Protein AF-A0AAW0J2R1-F1 (afdb_monomer)

Mean predicted aligned error: 11.26 Å

Sequence (158 aa):
MSGRVLADKLPEVLDFSKDLASLEAASKIQMRILAEEMQAISKGLEKVVQELSTSEIDGPVSENFRKTSKDFLLSAEAEVRTLASLYSGVFSNLEVYLDVISTLRNFVRMFNQAHVENCRQLELETKKAAESEKLKMDASRKESKRHLQTPIHTGNVK

Nearest PDB structures (foldseek):
  6h7w-assembly1_M  TM=5.002E-01  e=4.975E+00  Thermochaetoides thermophila DSM 1495
  3zx6-assembly1_B  TM=4.225E-01  e=2.743E+00  Archaeoglobus fulgidus DSM 4304
  3ja6-assembly1_H  TM=4.037E-01  e=8.011E+00  Escherichia coli
  1qu7-assembly1_A  TM=3.679E-01  e=8.502E+00  Escherichia coli
  5xg2-assembly1_A  TM=1.935E-01  e=7.111E+00  Pyrococcus yayanosii CH1

Solvent-accessible surface area (backbone atoms only — not comparable to full-atom values): 9093 Å² total; per-residue (Å²): 135,58,65,66,57,37,59,77,74,43,55,83,63,74,59,54,65,67,81,46,72,58,44,69,64,60,54,67,66,49,69,67,60,53,51,53,51,55,49,50,53,53,52,52,52,51,50,52,54,52,50,49,62,55,41,63,79,62,49,78,84,35,47,66,55,47,52,52,52,51,59,48,46,66,54,50,54,54,52,52,51,52,51,50,51,56,47,56,72,43,58,84,51,38,70,62,49,50,52,51,37,46,51,50,48,52,49,50,54,52,49,53,53,50,44,55,50,50,52,55,51,50,55,53,51,53,50,52,50,53,53,53,51,51,53,50,52,53,50,52,56,55,49,56,57,55,71,74,62,69,78,83,80,80,79,81,90,128

Secondary structure (DSSP, 8-state):
--HHHHHHH-GGGTTGGGGGTTHHHHTT--HHHHHHHHHHHHHHHHHHHHHHHHTTTTGGGGHHHHHHHHHHHHHHHHHHHHHHHHHHHHHTTHHHHHHHHHHHHHHHHHHHHHHHHHHHHHHHHHHHHHHHHHHHHHHHHHHHHHHTT---------

Structure (mmCIF, N/CA/C/O backbone):
data_AF-A0AAW0J2R1-F1
#
_entry.id   AF-A0AAW0J2R1-F1
#
loop_
_atom_site.group_PDB
_atom_site.id
_atom_site.type_symbol
_atom_site.label_atom_id
_atom_site.label_alt_id
_atom_site.label_comp_id
_atom_site.label_asym_id
_atom_site.label_entity_id
_atom_site.label_seq_id
_atom_site.pdbx_PDB_ins_code
_atom_site.Cartn_x
_atom_site.Cartn_y
_atom_site.Cartn_z
_atom_site.occupancy
_atom_site.B_iso_or_equiv
_atom_site.auth_seq_id
_atom_site.auth_comp_id
_atom_site.auth_asym_id
_atom_site.auth_atom_id
_atom_site.pdbx_PDB_model_num
ATOM 1 N N . MET A 1 1 ? -22.657 10.403 22.968 1.00 50.22 1 MET A N 1
ATOM 2 C CA . MET A 1 1 ? -23.383 9.146 23.261 1.00 50.22 1 MET A CA 1
ATOM 3 C C . MET A 1 1 ? -22.392 8.149 23.848 1.00 50.22 1 MET A C 1
ATOM 5 O O . MET A 1 1 ? -21.305 8.029 23.306 1.00 50.22 1 MET A O 1
ATOM 9 N N . SER A 1 2 ? -22.698 7.515 24.985 1.00 59.56 2 SER A N 1
ATOM 10 C CA . SER A 1 2 ? -21.817 6.504 25.603 1.00 59.56 2 SER A CA 1
ATOM 11 C C . SER A 1 2 ? -21.903 5.190 24.816 1.00 59.56 2 SER A C 1
ATOM 13 O O . SER A 1 2 ? -22.992 4.845 24.366 1.00 59.56 2 SER A O 1
ATOM 15 N N . GLY A 1 3 ? -20.802 4.440 24.674 1.00 64.88 3 GLY A N 1
ATOM 16 C CA . GLY A 1 3 ? -20.790 3.142 23.976 1.00 64.88 3 GLY A CA 1
ATOM 17 C C . GLY A 1 3 ? -21.791 2.114 24.529 1.00 64.88 3 GLY A C 1
ATOM 18 O O . GLY A 1 3 ? -22.235 1.246 23.788 1.00 64.88 3 GLY A O 1
ATOM 19 N N . ARG A 1 4 ? -22.231 2.272 25.786 1.00 69.19 4 ARG A N 1
ATOM 20 C CA . ARG A 1 4 ? -23.344 1.504 26.375 1.00 69.19 4 ARG A CA 1
ATOM 21 C C . ARG A 1 4 ? -24.678 1.728 25.655 1.00 69.19 4 ARG A C 1
ATOM 23 O O . ARG A 1 4 ? -25.374 0.776 25.349 1.00 69.19 4 ARG A O 1
ATOM 30 N N . VAL A 1 5 ? -24.989 2.975 25.294 1.00 74.38 5 VAL A N 1
ATOM 31 C CA . VAL A 1 5 ? -26.221 3.308 24.554 1.00 74.38 5 VAL A CA 1
ATOM 32 C C . VAL A 1 5 ? -26.210 2.674 23.165 1.00 74.38 5 VAL A C 1
ATOM 34 O O . VAL A 1 5 ? -27.254 2.251 22.685 1.00 74.38 5 VAL A O 1
ATOM 37 N N . LEU A 1 6 ? -25.039 2.593 22.526 1.00 79.06 6 LEU A N 1
ATOM 38 C CA . LEU A 1 6 ? -24.905 1.948 21.220 1.00 79.06 6 LEU A CA 1
ATOM 39 C C . LEU A 1 6 ? -25.081 0.434 21.324 1.00 79.06 6 LEU A C 1
ATOM 41 O O . LEU A 1 6 ? -25.832 -0.118 20.538 1.00 79.06 6 LEU A O 1
ATOM 45 N N . ALA A 1 7 ? -24.495 -0.222 22.328 1.00 80.50 7 ALA A N 1
ATOM 46 C CA . ALA A 1 7 ? -24.716 -1.653 22.539 1.00 80.50 7 ALA A CA 1
ATOM 47 C C . ALA A 1 7 ? -26.198 -2.004 22.778 1.00 80.50 7 ALA A C 1
ATOM 49 O O . ALA A 1 7 ? -26.675 -3.014 22.268 1.00 80.50 7 ALA A O 1
ATOM 50 N N . ASP A 1 8 ? -26.934 -1.143 23.486 1.00 81.12 8 ASP A N 1
ATOM 51 C CA . ASP A 1 8 ? -28.348 -1.375 23.806 1.00 81.12 8 ASP A CA 1
ATOM 52 C C . ASP A 1 8 ? -29.312 -1.027 22.660 1.00 81.12 8 ASP A C 1
ATOM 54 O O . ASP A 1 8 ? -30.436 -1.533 22.619 1.00 81.12 8 ASP A O 1
ATOM 58 N N . LYS A 1 9 ? -28.934 -0.093 21.777 1.00 86.06 9 LYS A N 1
ATOM 59 C CA . LYS A 1 9 ? -29.836 0.470 20.754 1.00 86.06 9 LYS A CA 1
ATOM 60 C C . LYS A 1 9 ? -29.465 0.109 19.322 1.00 86.06 9 LYS A C 1
ATOM 62 O O . LYS A 1 9 ? -30.369 0.067 18.497 1.00 86.06 9 LYS A O 1
ATOM 67 N N . LEU A 1 10 ? -28.180 -0.089 19.040 1.00 87.00 10 LEU A N 1
ATOM 68 C CA . LEU A 1 10 ? -27.608 -0.317 17.709 1.00 87.00 10 LEU A CA 1
ATOM 69 C C . LEU A 1 10 ? -26.378 -1.250 17.815 1.00 87.00 10 LEU A C 1
ATOM 71 O O . LEU A 1 10 ? -25.245 -0.821 17.576 1.00 87.00 10 LEU A O 1
ATOM 75 N N . PRO A 1 11 ? -26.538 -2.513 18.245 1.00 86.00 11 PRO A N 1
ATOM 76 C CA . PRO A 1 11 ? -25.414 -3.439 18.397 1.00 86.00 11 PRO A CA 1
ATOM 77 C C . PRO A 1 11 ? -24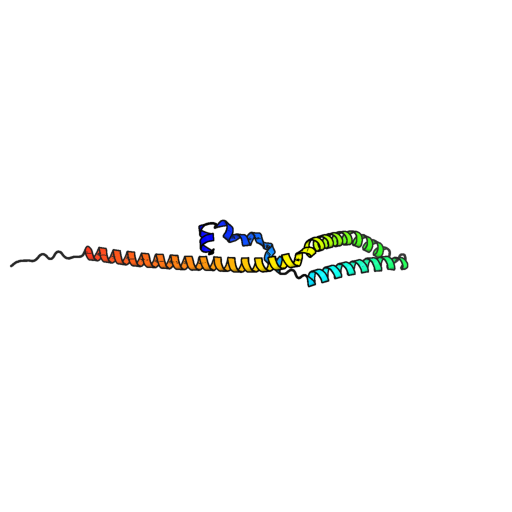.672 -3.719 17.078 1.00 86.00 11 PRO A C 1
ATOM 79 O O . PRO A 1 11 ? -23.478 -4.010 17.099 1.00 86.00 11 PRO A O 1
ATOM 82 N N . GLU A 1 12 ? -25.345 -3.588 15.935 1.00 86.19 12 GLU A N 1
ATOM 83 C CA . GLU A 1 12 ? -24.791 -3.792 14.595 1.00 86.19 12 GLU A CA 1
ATOM 84 C C . GLU A 1 12 ? -23.724 -2.767 14.197 1.00 86.19 12 GLU A C 1
ATOM 86 O O . GLU A 1 12 ? -22.947 -3.029 13.289 1.00 86.19 12 GLU A O 1
ATOM 91 N N . VAL A 1 13 ? -23.648 -1.610 14.869 1.00 88.56 13 VAL A N 1
ATOM 92 C CA . VAL A 1 13 ? -22.603 -0.614 14.577 1.00 88.56 13 VAL A CA 1
ATOM 93 C C . VAL A 1 13 ? -21.353 -0.802 15.427 1.00 88.56 13 VAL A C 1
ATOM 95 O O . VAL A 1 13 ? -20.404 -0.042 15.279 1.00 88.56 13 VAL A O 1
ATOM 98 N N . LEU A 1 14 ? -21.325 -1.772 16.345 1.00 89.00 14 LEU A N 1
ATOM 99 C CA . LEU A 1 14 ? -20.185 -1.965 17.246 1.00 89.00 14 LEU A CA 1
ATOM 100 C C . LEU A 1 14 ? -18.943 -2.500 16.530 1.00 89.00 14 LEU A C 1
ATOM 102 O O . LEU A 1 14 ? -17.826 -2.251 16.985 1.00 89.00 14 LEU A O 1
ATOM 106 N N . ASP A 1 15 ? -19.118 -3.208 15.417 1.00 89.06 15 ASP A N 1
ATOM 107 C CA . ASP A 1 15 ? -18.028 -3.811 14.661 1.00 89.06 15 ASP A CA 1
ATOM 108 C C . ASP A 1 15 ? -17.753 -3.146 13.307 1.00 89.06 15 ASP A C 1
ATOM 110 O O . ASP A 1 15 ? -16.954 -3.676 12.537 1.00 89.06 15 ASP A O 1
ATOM 114 N N . PHE A 1 16 ? -18.276 -1.933 13.081 1.00 92.44 16 PHE A N 1
ATOM 115 C CA . PHE A 1 16 ? -18.024 -1.106 11.885 1.00 92.44 16 PHE A CA 1
ATOM 116 C C . PHE A 1 16 ? -16.531 -0.958 11.541 1.00 92.44 16 PHE A C 1
ATOM 118 O O . PHE A 1 16 ? -16.147 -0.736 10.396 1.00 92.44 16 PHE A O 1
ATOM 125 N N . SER A 1 17 ? -15.656 -1.069 12.546 1.00 92.00 17 SER A N 1
ATOM 126 C CA . SER A 1 17 ? -14.209 -1.014 12.349 1.00 92.00 17 SER A CA 1
ATOM 127 C C . SER A 1 17 ? -13.676 -2.141 11.452 1.00 92.00 17 SER A C 1
ATOM 129 O O . SER A 1 17 ? -12.617 -1.972 10.849 1.00 92.00 17 SER A O 1
ATOM 131 N N . LYS A 1 18 ? -14.410 -3.252 11.303 1.00 90.81 18 LYS A N 1
ATOM 132 C CA . LYS A 1 18 ? -14.091 -4.347 10.373 1.00 90.81 18 LYS A CA 1
ATOM 133 C C . LYS A 1 18 ? -14.239 -3.933 8.908 1.00 90.81 18 LYS A C 1
ATOM 135 O O . LYS A 1 18 ? -13.457 -4.393 8.079 1.00 90.81 18 LYS A O 1
ATOM 140 N N . ASP A 1 19 ? -15.164 -3.024 8.607 1.00 94.69 19 ASP A N 1
ATOM 141 C CA . ASP A 1 19 ? -15.366 -2.494 7.251 1.00 94.69 19 ASP A CA 1
ATOM 142 C C . ASP A 1 19 ? -14.248 -1.520 6.841 1.00 94.69 19 ASP A C 1
ATOM 144 O O . ASP A 1 19 ? -14.074 -1.196 5.668 1.00 94.69 19 ASP A O 1
ATOM 148 N N . LEU A 1 20 ? -13.435 -1.081 7.808 1.00 94.19 20 LEU A N 1
ATOM 149 C CA . LEU A 1 20 ? -12.324 -0.148 7.635 1.00 94.19 20 LEU A CA 1
ATOM 150 C C . LEU A 1 20 ? -10.960 -0.862 7.627 1.00 94.19 20 LEU A C 1
ATOM 152 O O . LEU A 1 20 ? -9.963 -0.318 8.101 1.00 94.19 20 LEU A O 1
ATOM 156 N N . ALA A 1 21 ? -10.887 -2.076 7.071 1.00 92.00 21 ALA A N 1
ATOM 157 C CA . ALA A 1 21 ? -9.683 -2.917 7.092 1.00 92.00 21 ALA A CA 1
ATOM 158 C C . ALA A 1 21 ? -8.426 -2.248 6.491 1.00 92.00 21 ALA A C 1
ATOM 160 O O . ALA A 1 21 ? -7.305 -2.518 6.926 1.00 92.00 21 ALA A O 1
ATOM 161 N N . SER A 1 22 ? -8.591 -1.350 5.515 1.00 93.31 22 SER A N 1
ATOM 162 C CA . SER A 1 22 ? -7.489 -0.618 4.877 1.00 93.31 22 SER A CA 1
ATOM 163 C C . SER A 1 22 ? -7.049 0.637 5.636 1.00 93.31 22 SER A C 1
ATOM 165 O O . SER A 1 22 ? -6.006 1.200 5.305 1.00 93.31 22 SER A O 1
ATOM 167 N N . LEU A 1 23 ? -7.790 1.076 6.660 1.00 94.50 23 LEU A N 1
ATOM 168 C CA . LEU A 1 23 ? -7.577 2.356 7.345 1.00 94.50 23 LEU A CA 1
ATOM 169 C C . LEU A 1 23 ? -6.177 2.479 7.956 1.00 94.50 23 LEU A C 1
ATOM 171 O O . LEU A 1 23 ? -5.536 3.524 7.852 1.00 94.50 23 LEU A O 1
ATOM 175 N N . GLU A 1 24 ? -5.673 1.401 8.557 1.00 91.81 24 GLU A N 1
ATOM 176 C CA . GLU A 1 24 ? -4.331 1.379 9.145 1.00 91.81 24 GLU A CA 1
ATOM 177 C C . GLU A 1 24 ? -3.243 1.513 8.070 1.00 91.81 24 GLU A C 1
ATOM 179 O O . GLU A 1 24 ? -2.295 2.275 8.253 1.00 91.81 24 GLU A O 1
ATOM 184 N N . ALA A 1 25 ? -3.384 0.819 6.936 1.00 92.25 25 ALA A N 1
ATOM 185 C CA . ALA A 1 25 ? -2.443 0.924 5.821 1.00 92.25 25 ALA A CA 1
ATOM 186 C C . ALA A 1 25 ? -2.504 2.315 5.172 1.00 92.25 25 ALA A C 1
ATOM 188 O O . ALA A 1 25 ? -1.469 2.944 4.962 1.00 92.25 25 ALA A O 1
ATOM 189 N N . ALA A 1 26 ? -3.715 2.831 4.943 1.00 90.38 26 ALA A N 1
ATOM 190 C CA . ALA A 1 26 ? -3.952 4.158 4.389 1.00 90.38 26 ALA A CA 1
ATOM 191 C C . ALA A 1 26 ? -3.340 5.269 5.261 1.00 90.38 26 ALA A C 1
ATOM 193 O O . ALA A 1 26 ? -2.737 6.201 4.738 1.00 90.38 26 ALA A O 1
ATOM 194 N N . SER A 1 27 ? -3.403 5.137 6.592 1.00 90.75 27 SER A N 1
ATOM 195 C CA . SER A 1 27 ? -2.823 6.114 7.529 1.00 90.75 27 SER A CA 1
ATOM 196 C C . SER A 1 27 ? -1.295 6.206 7.499 1.00 90.75 27 SER A C 1
ATOM 198 O O . SER A 1 27 ? -0.724 7.157 8.028 1.00 90.75 27 SER A O 1
ATOM 200 N N . LYS A 1 28 ? -0.624 5.214 6.904 1.00 90.38 28 LYS A N 1
ATOM 201 C CA . LYS A 1 28 ? 0.841 5.146 6.807 1.00 90.38 28 LYS A CA 1
ATOM 202 C C . LYS A 1 28 ? 1.368 5.708 5.492 1.00 90.38 28 LYS A C 1
ATOM 204 O O . LYS A 1 28 ? 2.584 5.782 5.321 1.00 90.38 28 LYS A O 1
ATOM 209 N N . ILE A 1 29 ? 0.482 6.082 4.568 1.00 87.75 29 ILE A N 1
ATOM 210 C CA . ILE A 1 29 ? 0.868 6.693 3.299 1.00 87.75 29 ILE A CA 1
ATOM 211 C C . ILE A 1 29 ? 1.547 8.031 3.591 1.00 87.75 29 ILE A C 1
ATOM 213 O O . ILE A 1 29 ? 1.012 8.881 4.299 1.00 87.75 29 ILE A O 1
ATOM 217 N N . GLN A 1 30 ? 2.738 8.215 3.025 1.00 86.00 30 GLN A N 1
ATOM 218 C CA . GLN A 1 30 ? 3.514 9.441 3.163 1.00 86.00 30 GLN A CA 1
ATOM 219 C C . GLN A 1 30 ? 3.644 10.124 1.808 1.00 86.00 30 GLN A C 1
ATOM 221 O O . GLN A 1 30 ? 4.266 9.589 0.891 1.00 86.00 30 GLN A O 1
ATOM 226 N N . MET A 1 31 ? 3.102 11.338 1.710 1.00 82.31 31 MET A N 1
ATOM 227 C CA . MET A 1 31 ? 3.092 12.135 0.479 1.00 82.31 31 MET A CA 1
ATOM 228 C C . MET A 1 31 ? 4.465 12.359 -0.117 1.00 82.31 31 MET A C 1
ATOM 230 O O . MET A 1 31 ? 4.650 12.255 -1.326 1.00 82.31 31 MET A O 1
ATOM 234 N N . ARG A 1 32 ? 5.426 12.648 0.756 1.00 86.50 32 ARG A N 1
ATOM 235 C CA . ARG A 1 32 ? 6.805 12.879 0.364 1.00 86.50 32 ARG A CA 1
ATOM 236 C C . ARG A 1 32 ? 7.400 11.649 -0.317 1.00 86.50 32 ARG A C 1
ATOM 238 O O . ARG A 1 32 ? 7.906 11.772 -1.422 1.00 86.50 32 ARG A O 1
ATOM 245 N N . ILE A 1 33 ? 7.270 10.482 0.312 1.00 89.88 33 ILE A N 1
ATOM 246 C CA . ILE A 1 33 ? 7.773 9.220 -0.242 1.00 89.88 33 ILE A CA 1
ATOM 247 C C . ILE A 1 33 ? 7.069 8.911 -1.563 1.00 89.88 33 ILE A C 1
ATOM 249 O O . ILE A 1 33 ? 7.718 8.584 -2.545 1.00 89.88 33 ILE A O 1
ATOM 253 N N . LEU A 1 34 ? 5.747 9.089 -1.624 1.00 88.19 34 LEU A N 1
ATOM 254 C CA . LEU A 1 34 ? 4.992 8.849 -2.851 1.00 88.19 34 LEU A CA 1
ATOM 255 C C . LEU A 1 34 ? 5.449 9.762 -4.003 1.00 88.19 34 LEU A C 1
ATOM 257 O O . LEU A 1 34 ? 5.583 9.297 -5.130 1.00 88.19 34 LEU A O 1
ATOM 261 N N . ALA A 1 35 ? 5.715 11.042 -3.733 1.00 87.56 35 ALA A N 1
ATOM 262 C CA . ALA A 1 35 ? 6.254 11.969 -4.727 1.00 87.56 35 ALA A CA 1
ATOM 263 C C . ALA A 1 35 ? 7.682 11.589 -5.165 1.00 87.56 35 ALA A C 1
ATOM 265 O O . ALA A 1 35 ? 7.983 11.622 -6.358 1.00 87.56 35 ALA A O 1
ATOM 266 N N . GLU A 1 36 ? 8.539 11.196 -4.218 1.00 93.25 36 GLU A N 1
ATOM 267 C CA . GLU A 1 36 ? 9.909 10.738 -4.481 1.00 93.25 36 GLU A CA 1
ATOM 268 C C . GLU A 1 36 ? 9.917 9.487 -5.383 1.00 93.25 36 GLU A C 1
ATOM 270 O O . GLU A 1 36 ? 10.639 9.455 -6.381 1.00 93.25 36 GLU A O 1
ATOM 275 N N . GLU A 1 37 ? 9.056 8.502 -5.110 1.00 93.31 37 GLU A N 1
ATOM 276 C CA . GLU A 1 37 ? 8.910 7.283 -5.921 1.00 93.31 37 GLU A CA 1
ATOM 277 C C . GLU A 1 37 ? 8.367 7.582 -7.330 1.00 93.31 37 GLU A C 1
ATOM 279 O O . GLU A 1 37 ? 8.914 7.105 -8.326 1.00 93.31 37 GLU A O 1
ATOM 284 N N . MET A 1 38 ? 7.343 8.437 -7.452 1.00 91.56 38 MET A N 1
ATOM 285 C CA . MET A 1 38 ? 6.808 8.865 -8.758 1.00 91.56 38 MET A CA 1
ATOM 286 C C . MET A 1 38 ? 7.879 9.536 -9.625 1.00 91.56 38 MET A C 1
ATOM 288 O O . MET A 1 38 ? 7.980 9.286 -10.833 1.00 91.56 38 MET A O 1
ATOM 292 N N . GLN A 1 39 ? 8.707 10.380 -9.005 1.00 92.00 39 GLN A N 1
ATOM 293 C CA . GLN A 1 39 ? 9.820 11.034 -9.677 1.00 92.00 39 GLN A CA 1
ATOM 294 C C . GLN A 1 39 ? 10.902 10.026 -10.083 1.00 92.00 39 GLN A C 1
ATOM 296 O O . GLN A 1 39 ? 11.422 10.106 -11.199 1.00 92.00 39 GLN A O 1
ATOM 301 N N . ALA A 1 40 ? 11.240 9.075 -9.207 1.00 96.56 40 ALA A N 1
ATOM 302 C CA . ALA A 1 40 ? 12.233 8.043 -9.484 1.00 96.56 40 ALA A CA 1
ATOM 303 C C . ALA A 1 40 ? 11.828 7.171 -10.682 1.00 96.56 40 ALA A C 1
ATOM 305 O O . ALA A 1 40 ? 12.647 6.955 -11.578 1.00 96.56 40 ALA A O 1
ATOM 306 N N . ILE A 1 41 ? 10.561 6.754 -10.743 1.00 95.50 41 ILE A N 1
ATOM 307 C CA . ILE A 1 41 ? 9.998 5.991 -11.865 1.00 95.50 41 ILE A CA 1
ATOM 308 C C . ILE A 1 41 ? 10.091 6.795 -13.166 1.00 95.50 41 ILE A C 1
ATOM 310 O O . ILE A 1 41 ? 10.632 6.305 -14.159 1.00 95.50 41 ILE A 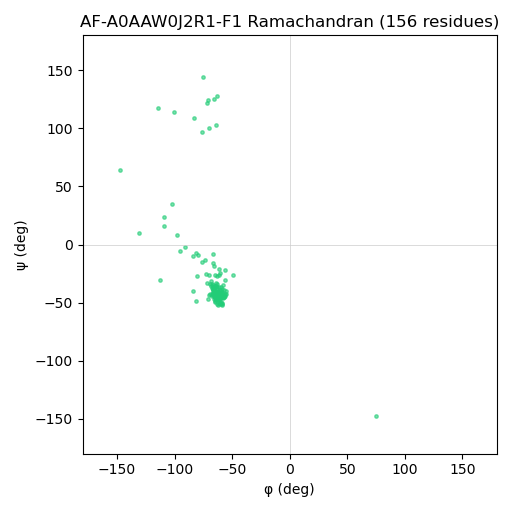O 1
ATOM 314 N N . SER A 1 42 ? 9.631 8.051 -13.149 1.00 91.69 42 SER A N 1
ATOM 315 C CA . SER A 1 42 ? 9.651 8.929 -14.329 1.00 91.69 42 SER A CA 1
ATOM 316 C C . SER A 1 42 ? 11.073 9.125 -14.866 1.00 91.69 42 SER A C 1
ATOM 318 O O . SER A 1 42 ? 11.320 8.987 -16.062 1.00 91.69 42 SER A O 1
ATOM 320 N N . LYS A 1 43 ? 12.035 9.365 -13.967 1.00 95.12 43 LYS A N 1
ATOM 321 C CA . LYS A 1 43 ? 13.453 9.523 -14.314 1.00 95.12 43 LYS A CA 1
ATOM 322 C C . LYS A 1 43 ? 14.078 8.226 -14.830 1.00 95.12 43 LYS A C 1
ATOM 324 O O . LYS A 1 43 ? 14.934 8.266 -15.710 1.00 95.12 43 LYS A O 1
ATOM 329 N N . GLY A 1 44 ? 13.698 7.080 -14.268 1.00 96.12 44 GLY A N 1
ATOM 330 C CA . GLY A 1 44 ? 14.135 5.772 -14.751 1.00 96.12 44 GLY A CA 1
ATOM 331 C C . GLY A 1 44 ? 13.703 5.542 -16.197 1.00 96.12 44 GLY A C 1
ATOM 332 O O . GLY A 1 44 ? 14.527 5.171 -17.028 1.00 96.12 44 GLY A O 1
ATOM 333 N N . LEU A 1 45 ? 12.444 5.850 -16.509 1.00 95.56 45 LEU A N 1
ATOM 334 C CA . LEU A 1 45 ? 11.898 5.708 -17.856 1.00 95.56 45 LEU A CA 1
ATOM 335 C C . LEU A 1 45 ? 12.567 6.661 -18.857 1.00 95.56 45 LEU A C 1
ATOM 337 O O . LEU A 1 45 ? 12.970 6.229 -19.934 1.00 95.56 45 LEU A O 1
ATOM 341 N N . GLU A 1 46 ? 12.766 7.926 -18.476 1.00 95.38 46 GLU A N 1
ATOM 342 C CA . GLU A 1 46 ? 13.478 8.913 -19.298 1.00 95.38 46 GLU A CA 1
ATOM 343 C C . GLU A 1 46 ? 14.887 8.429 -19.669 1.00 95.38 46 GLU A C 1
ATOM 345 O O . GLU A 1 46 ? 15.294 8.520 -20.827 1.00 95.38 46 GLU A O 1
ATOM 350 N N . LYS A 1 47 ? 15.613 7.837 -18.713 1.00 97.19 47 LYS A N 1
ATOM 351 C CA . LYS A 1 47 ? 16.935 7.254 -18.975 1.00 97.19 47 LYS A CA 1
ATOM 352 C C . LYS A 1 47 ? 16.881 6.102 -19.971 1.00 97.19 47 LYS A C 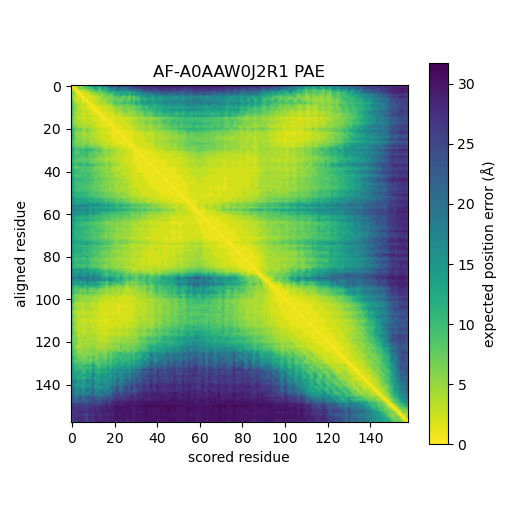1
ATOM 354 O O . LYS A 1 47 ? 17.754 6.018 -20.825 1.00 97.19 47 LYS A O 1
ATOM 359 N N . VAL A 1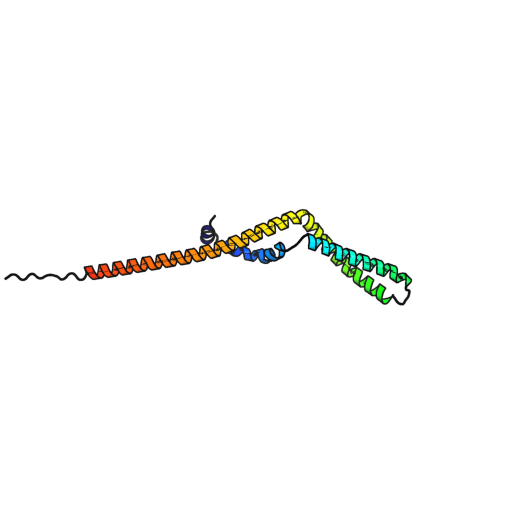 48 ? 15.876 5.227 -19.887 1.00 96.75 48 VAL A N 1
ATOM 360 C CA . VAL A 1 48 ? 15.720 4.126 -20.854 1.00 96.75 48 VAL A CA 1
ATOM 361 C C . VAL A 1 48 ? 15.470 4.674 -22.260 1.00 96.75 48 VAL A C 1
ATOM 363 O O . VAL A 1 48 ? 16.062 4.180 -23.215 1.00 96.75 48 VAL A O 1
ATOM 366 N N . VAL A 1 49 ? 14.657 5.726 -22.396 1.00 96.12 49 VAL A N 1
ATOM 367 C CA . VAL A 1 49 ? 14.416 6.401 -23.684 1.00 96.12 49 VAL A CA 1
ATOM 368 C C . VAL A 1 49 ? 15.694 7.052 -24.230 1.00 96.12 49 VAL A C 1
ATOM 370 O O . VAL A 1 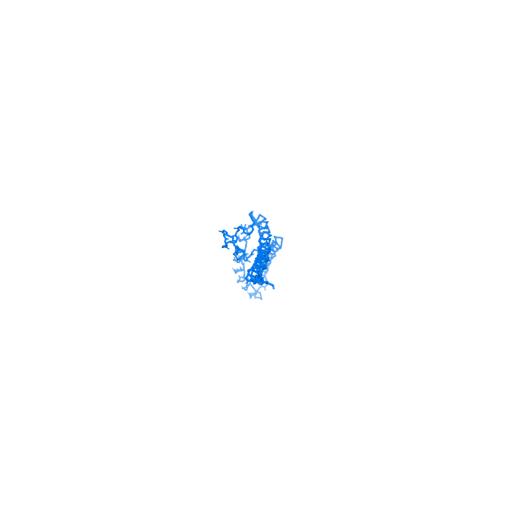49 ? 15.997 6.919 -25.420 1.00 96.12 49 VAL A O 1
ATOM 373 N N . GLN A 1 50 ? 16.468 7.728 -23.377 1.00 96.94 50 GLN A N 1
ATOM 374 C CA . GLN A 1 50 ? 17.747 8.342 -23.755 1.00 96.94 50 GLN A CA 1
ATOM 375 C C . GLN A 1 50 ? 18.775 7.294 -24.201 1.00 96.94 50 GLN A C 1
ATOM 377 O O . GLN A 1 50 ? 19.408 7.459 -25.246 1.00 96.94 50 GLN A O 1
ATOM 382 N N . GLU A 1 51 ? 18.910 6.198 -23.453 1.00 96.81 51 GLU A N 1
ATOM 383 C CA . GLU A 1 51 ? 19.830 5.106 -23.780 1.00 96.81 51 GLU A CA 1
ATOM 384 C C . GLU A 1 51 ? 19.408 4.399 -25.072 1.00 96.81 51 GLU A C 1
ATOM 386 O O . GLU A 1 51 ? 20.235 4.132 -25.939 1.00 96.81 51 GLU A O 1
ATOM 391 N N . LEU A 1 52 ? 18.104 4.163 -25.260 1.00 96.25 52 LEU A N 1
ATOM 392 C CA . LEU A 1 52 ? 17.567 3.608 -26.502 1.00 96.25 52 LEU A CA 1
ATOM 393 C C . LEU A 1 52 ? 17.923 4.488 -27.706 1.00 96.25 52 LEU A C 1
ATOM 395 O O . LEU A 1 52 ? 18.397 3.964 -28.713 1.00 96.25 52 LEU A O 1
ATOM 399 N N . SER A 1 53 ? 17.743 5.804 -27.583 1.00 95.12 53 SER A N 1
ATOM 400 C CA . SER A 1 53 ? 18.076 6.770 -28.639 1.00 95.12 53 SER A CA 1
ATOM 401 C C . SER A 1 53 ? 19.579 6.792 -28.931 1.00 95.12 53 SER A C 1
ATOM 403 O O . SER A 1 53 ? 19.996 6.811 -30.084 1.00 95.12 53 SER A O 1
ATOM 405 N N . THR A 1 54 ? 20.407 6.732 -27.886 1.00 95.88 54 THR A N 1
ATOM 406 C CA . THR A 1 54 ? 21.870 6.711 -28.024 1.00 95.88 54 THR A CA 1
ATOM 407 C C . THR A 1 54 ? 22.348 5.402 -28.650 1.00 95.88 54 THR A C 1
ATOM 409 O O . THR A 1 54 ? 23.236 5.410 -29.489 1.00 95.88 54 THR A O 1
ATOM 412 N N . SER A 1 55 ? 21.708 4.272 -28.355 1.00 95.81 55 SER A N 1
ATOM 413 C CA . SER A 1 55 ? 22.133 2.966 -28.874 1.00 95.81 55 SER A CA 1
ATOM 414 C C . SER A 1 55 ? 21.988 2.792 -30.395 1.00 95.81 55 SER A C 1
ATOM 416 O O . SER A 1 55 ? 22.436 1.786 -30.953 1.00 95.81 55 SER A O 1
ATOM 418 N N . GLU A 1 56 ? 21.355 3.735 -31.102 1.00 91.12 56 GLU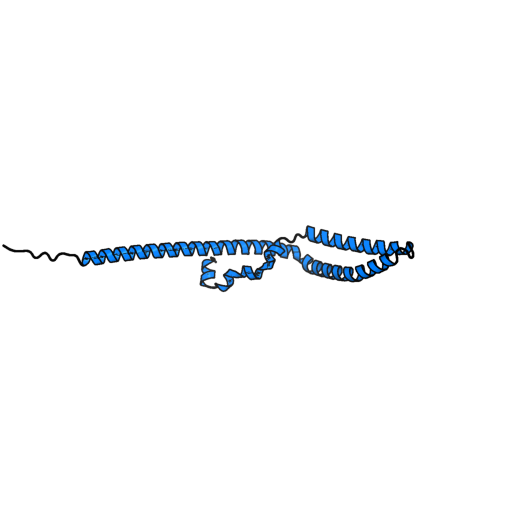 A N 1
ATOM 419 C CA . GLU A 1 56 ? 21.281 3.740 -32.568 1.00 91.12 56 GLU A CA 1
ATOM 420 C C . GLU A 1 56 ? 22.663 3.901 -33.218 1.00 91.12 56 GLU A C 1
ATOM 422 O O . GLU A 1 56 ? 22.915 3.294 -34.262 1.00 91.12 56 GLU A O 1
ATOM 427 N N . ILE A 1 57 ? 23.581 4.640 -32.581 1.00 94.38 57 ILE A N 1
ATOM 428 C CA . ILE A 1 57 ? 24.933 4.870 -33.115 1.00 94.38 57 ILE A CA 1
ATOM 429 C C . ILE A 1 57 ? 25.872 3.667 -32.947 1.00 94.38 57 ILE A C 1
ATOM 431 O O . ILE A 1 57 ? 26.891 3.592 -33.632 1.00 94.38 57 ILE A O 1
ATOM 435 N N . ASP A 1 58 ? 25.513 2.692 -32.110 1.00 93.06 58 ASP A N 1
ATOM 436 C CA . ASP A 1 58 ? 26.348 1.514 -31.833 1.00 93.06 58 ASP A CA 1
ATOM 437 C C . ASP A 1 58 ? 26.256 0.432 -32.929 1.00 93.06 58 ASP A C 1
ATOM 439 O O . ASP A 1 58 ? 27.018 -0.536 -32.939 1.00 93.06 58 ASP A O 1
ATOM 443 N N . GLY A 1 59 ? 25.326 0.564 -33.880 1.00 91.56 59 GLY A N 1
ATOM 444 C CA . GLY A 1 59 ? 25.189 -0.370 -34.999 1.00 91.56 59 GLY A CA 1
ATOM 445 C C . GLY A 1 59 ? 24.555 -1.723 -34.614 1.00 91.56 59 GLY A C 1
ATOM 446 O O . GLY A 1 59 ? 23.652 -1.768 -33.769 1.00 91.56 59 GLY A O 1
ATOM 447 N N . PRO A 1 60 ? 24.938 -2.842 -35.265 1.00 95.00 60 PRO A N 1
ATOM 448 C CA . PRO A 1 60 ? 24.295 -4.147 -35.055 1.00 95.00 60 PRO A CA 1
ATOM 449 C C . PRO A 1 60 ? 24.476 -4.733 -33.648 1.00 95.00 60 PRO A C 1
ATOM 451 O O . PRO A 1 60 ? 23.626 -5.489 -33.188 1.00 95.00 60 PRO A O 1
ATOM 454 N N . VAL A 1 61 ? 25.552 -4.373 -32.939 1.00 96.06 61 VAL 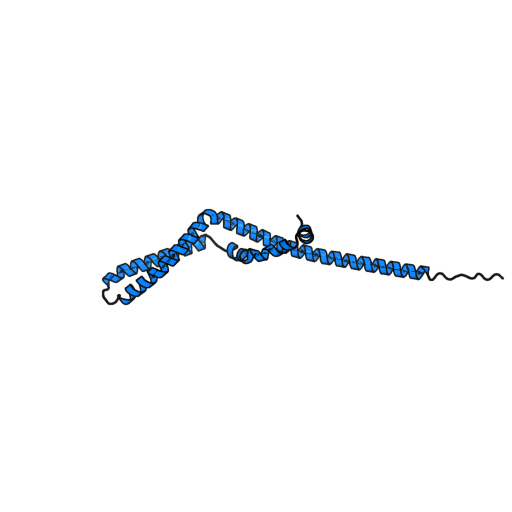A N 1
ATOM 455 C CA . VAL A 1 61 ? 25.868 -4.953 -31.619 1.00 96.06 61 VAL A CA 1
ATOM 456 C C . VAL A 1 61 ? 24.803 -4.636 -30.559 1.00 96.06 61 VAL A C 1
ATOM 458 O O . VAL A 1 61 ? 24.589 -5.431 -29.647 1.00 96.06 61 VAL A O 1
ATOM 461 N N . SER A 1 62 ? 24.081 -3.520 -30.703 1.00 96.50 62 SER A N 1
ATOM 462 C CA . SER A 1 62 ? 23.017 -3.088 -29.789 1.00 96.50 62 SER A CA 1
ATOM 463 C C . SER A 1 62 ? 21.604 -3.453 -30.265 1.00 96.50 62 SER A C 1
ATOM 465 O O . SER A 1 62 ? 20.621 -3.058 -29.638 1.00 96.50 62 SER A O 1
ATOM 467 N N . GLU A 1 63 ? 21.448 -4.240 -31.337 1.00 95.81 63 GLU A N 1
ATOM 468 C CA . GLU A 1 63 ? 20.131 -4.598 -31.885 1.00 95.81 63 GLU A CA 1
ATOM 469 C C . GLU A 1 63 ? 19.228 -5.293 -30.855 1.00 95.81 63 GLU A C 1
ATOM 471 O O . GLU A 1 63 ? 18.064 -4.918 -30.688 1.00 95.81 63 GLU A O 1
ATOM 476 N N . ASN A 1 64 ? 19.779 -6.253 -30.107 1.00 96.56 64 ASN A N 1
ATOM 477 C CA . ASN A 1 64 ? 19.024 -6.963 -29.078 1.00 96.56 64 ASN A CA 1
ATOM 478 C C . ASN A 1 64 ? 18.622 -6.043 -27.913 1.00 96.56 64 ASN A C 1
ATOM 480 O O . ASN A 1 64 ? 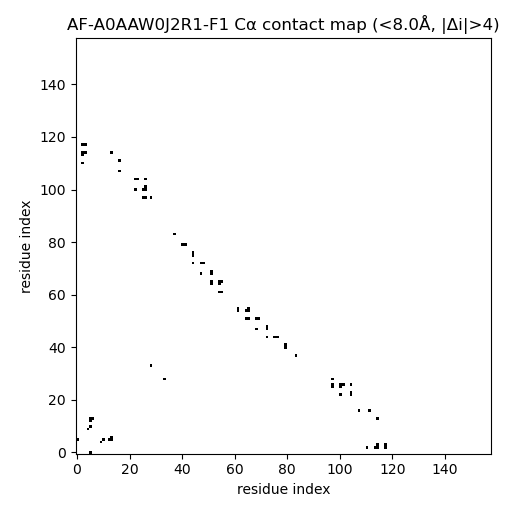17.515 -6.165 -27.384 1.00 96.56 64 ASN A O 1
ATOM 484 N N . PHE A 1 65 ? 19.490 -5.094 -27.546 1.00 96.56 65 PHE A N 1
ATOM 485 C CA . PHE A 1 65 ? 19.173 -4.068 -26.554 1.00 96.56 65 PHE A CA 1
ATOM 486 C C . PHE A 1 65 ? 18.024 -3.183 -27.043 1.00 96.56 65 PHE A C 1
ATOM 488 O O . PHE A 1 65 ? 17.015 -3.071 -26.353 1.00 96.56 65 PHE A O 1
ATOM 495 N N . ARG A 1 66 ? 18.111 -2.637 -28.265 1.00 96.94 66 ARG A N 1
ATOM 496 C CA . ARG A 1 66 ? 17.054 -1.793 -28.846 1.00 96.94 66 ARG A CA 1
ATOM 497 C C . ARG A 1 66 ? 15.704 -2.496 -28.884 1.00 96.94 66 ARG A C 1
ATOM 499 O O . ARG A 1 66 ? 14.693 -1.885 -28.548 1.00 96.94 66 ARG A O 1
ATOM 506 N N . LYS A 1 67 ? 15.680 -3.768 -29.292 1.00 96.62 67 LYS A N 1
ATOM 507 C CA . LYS A 1 67 ? 14.452 -4.570 -29.321 1.00 96.62 67 LYS A CA 1
ATOM 508 C C . LYS A 1 67 ? 13.865 -4.733 -27.917 1.00 96.62 67 LYS A C 1
ATOM 510 O O . LYS A 1 67 ? 12.713 -4.377 -27.696 1.00 96.62 67 LYS A O 1
ATOM 515 N N . THR A 1 68 ? 14.683 -5.182 -26.967 1.00 97.25 68 THR A N 1
ATOM 516 C CA . THR A 1 68 ? 14.261 -5.410 -25.576 1.00 97.25 68 THR A CA 1
ATOM 517 C C . THR A 1 68 ? 13.762 -4.122 -24.915 1.00 97.25 68 THR A C 1
ATOM 519 O O . THR A 1 68 ? 12.717 -4.122 -24.271 1.00 97.25 68 THR A O 1
ATOM 522 N N . SER A 1 69 ? 14.467 -3.007 -25.111 1.00 96.50 69 SER A N 1
ATOM 523 C CA . SER A 1 69 ? 14.101 -1.704 -24.550 1.00 96.50 69 SER A CA 1
ATOM 524 C C . SER A 1 69 ? 12.796 -1.161 -25.136 1.00 96.50 69 SER A C 1
ATOM 526 O O . SER A 1 69 ? 11.999 -0.594 -24.395 1.00 96.50 69 SER A O 1
ATOM 528 N N . LYS A 1 70 ? 12.524 -1.372 -26.433 1.00 96.31 70 LYS A N 1
ATOM 529 C CA . LYS A 1 70 ? 11.232 -1.010 -27.047 1.00 96.31 70 LYS A CA 1
ATOM 530 C C . LYS A 1 70 ? 10.077 -1.820 -26.456 1.00 96.31 70 LYS A C 1
ATOM 532 O O . LYS A 1 70 ? 9.066 -1.232 -26.080 1.00 96.31 70 LYS A O 1
ATOM 537 N N . ASP A 1 71 ? 10.244 -3.135 -26.325 1.00 96.44 71 ASP A N 1
ATOM 538 C CA . ASP A 1 71 ? 9.221 -4.016 -25.743 1.00 96.44 71 ASP A CA 1
ATOM 539 C C . ASP A 1 71 ? 8.943 -3.661 -24.270 1.00 96.44 71 ASP A C 1
ATOM 541 O O . ASP A 1 71 ? 7.789 -3.603 -23.836 1.00 96.44 71 ASP A O 1
ATOM 545 N N . PHE A 1 72 ? 9.999 -3.350 -23.512 1.00 96.81 72 PHE A N 1
ATOM 546 C CA . PHE A 1 72 ? 9.888 -2.851 -22.143 1.00 96.81 72 PHE A CA 1
ATOM 547 C C . PHE A 1 72 ? 9.114 -1.527 -22.074 1.00 96.81 72 PHE A C 1
ATOM 549 O O . PHE A 1 72 ? 8.159 -1.427 -21.303 1.00 96.81 72 PHE A O 1
ATOM 556 N N . LEU A 1 73 ? 9.488 -0.528 -22.885 1.00 96.00 73 LEU A N 1
ATOM 557 C CA . LEU A 1 73 ? 8.850 0.795 -22.882 1.00 96.00 73 LEU A CA 1
ATOM 558 C C . LEU A 1 73 ? 7.356 0.717 -23.210 1.00 96.00 73 LEU A C 1
ATOM 560 O O . LEU A 1 73 ? 6.564 1.368 -22.535 1.00 96.00 73 LEU A O 1
ATOM 564 N N . LEU A 1 74 ? 6.957 -0.130 -24.167 1.00 94.00 74 LEU A N 1
ATOM 565 C CA . LEU A 1 74 ? 5.544 -0.331 -24.513 1.00 94.00 74 LEU A CA 1
ATOM 566 C C . LEU A 1 74 ? 4.690 -0.734 -23.302 1.00 94.00 74 LEU A C 1
ATOM 568 O O . LEU A 1 74 ? 3.562 -0.264 -23.157 1.00 94.00 74 LEU A O 1
ATOM 572 N N . SER A 1 75 ? 5.229 -1.589 -22.432 1.00 93.50 75 SER A N 1
ATOM 573 C CA . SER A 1 75 ? 4.526 -2.049 -21.229 1.00 93.50 75 SER A CA 1
ATOM 574 C C . SER A 1 75 ? 4.627 -1.017 -20.102 1.00 93.50 75 SER A C 1
ATOM 576 O O . SER A 1 75 ? 3.618 -0.609 -19.524 1.00 93.50 75 SER A O 1
ATOM 578 N N . ALA A 1 76 ? 5.842 -0.533 -19.833 1.00 95.12 76 ALA A N 1
ATOM 579 C CA . ALA A 1 76 ? 6.123 0.381 -18.733 1.00 95.12 76 ALA A CA 1
ATOM 580 C C . ALA A 1 76 ? 5.401 1.730 -18.885 1.00 95.12 76 ALA A C 1
ATOM 582 O O . ALA A 1 76 ? 4.858 2.249 -17.914 1.00 95.12 76 ALA A O 1
ATOM 583 N N . GLU A 1 77 ? 5.322 2.296 -20.092 1.00 92.62 77 GLU A N 1
ATOM 584 C CA . GLU A 1 77 ? 4.625 3.568 -20.327 1.00 92.62 77 GLU A CA 1
ATOM 585 C C . GLU A 1 77 ? 3.121 3.488 -20.036 1.00 92.62 77 GLU A C 1
ATOM 587 O O . GLU A 1 77 ? 2.521 4.466 -19.578 1.00 92.62 77 GLU A O 1
ATOM 592 N N . ALA A 1 78 ? 2.487 2.341 -20.296 1.00 92.75 78 ALA A N 1
ATOM 593 C CA . ALA A 1 78 ? 1.073 2.135 -19.996 1.00 92.75 78 ALA A CA 1
ATOM 594 C C . ALA A 1 78 ? 0.826 2.080 -18.478 1.00 92.75 78 ALA A C 1
ATOM 596 O O . ALA A 1 78 ? -0.107 2.716 -17.970 1.00 92.75 78 ALA A O 1
ATOM 597 N N . GLU A 1 79 ? 1.692 1.381 -17.744 1.00 93.69 79 GLU A N 1
ATOM 598 C CA . GLU A 1 79 ? 1.637 1.311 -16.282 1.00 93.69 79 GLU A CA 1
ATOM 599 C C . GLU A 1 79 ? 1.916 2.672 -15.637 1.00 93.69 79 GLU A C 1
ATOM 601 O O . GLU A 1 79 ? 1.132 3.126 -14.802 1.00 93.69 79 GLU A O 1
ATOM 606 N N . VAL A 1 80 ? 2.960 3.381 -16.080 1.00 93.06 80 VAL A N 1
ATOM 607 C CA . VAL A 1 80 ? 3.310 4.721 -15.576 1.00 93.06 80 VAL A CA 1
ATOM 608 C C . VAL A 1 80 ? 2.179 5.717 -15.822 1.00 93.06 80 VAL A C 1
ATOM 610 O O . VAL A 1 80 ? 1.859 6.517 -14.945 1.00 93.06 80 VAL A O 1
ATOM 613 N N . ARG A 1 81 ? 1.506 5.645 -16.973 1.00 91.56 81 ARG A N 1
ATOM 614 C CA . ARG A 1 81 ? 0.337 6.485 -17.273 1.00 91.56 81 ARG A CA 1
ATOM 615 C C . ARG A 1 81 ? -0.842 6.193 -16.350 1.00 91.56 81 ARG A C 1
ATOM 617 O O . ARG A 1 81 ? -1.495 7.124 -15.877 1.00 91.56 81 ARG A O 1
ATOM 624 N N . THR A 1 82 ? -1.102 4.916 -16.079 1.00 92.06 82 THR A N 1
ATOM 625 C CA . THR A 1 82 ? -2.146 4.491 -15.136 1.00 92.06 82 THR A CA 1
ATOM 626 C C . THR A 1 82 ? -1.834 4.998 -13.730 1.00 92.06 82 THR A C 1
ATOM 628 O O . THR A 1 82 ? -2.683 5.608 -13.080 1.00 92.06 82 THR A O 1
ATOM 631 N N . LEU A 1 83 ? -0.587 4.827 -13.293 1.00 91.00 83 LEU A N 1
ATOM 632 C CA . LEU A 1 83 ? -0.099 5.289 -12.001 1.00 91.00 83 LEU A CA 1
ATOM 633 C C . LEU A 1 83 ? -0.192 6.819 -11.865 1.00 91.00 83 LEU A C 1
ATOM 635 O O . LEU A 1 83 ? -0.684 7.313 -10.852 1.00 91.00 83 LEU A O 1
ATOM 639 N N . ALA A 1 84 ? 0.200 7.570 -12.897 1.00 88.88 84 ALA A N 1
ATOM 640 C CA . ALA A 1 84 ? 0.101 9.028 -12.925 1.00 88.88 84 ALA A CA 1
ATOM 641 C C . ALA A 1 84 ? -1.355 9.519 -12.862 1.00 88.88 84 ALA A C 1
ATOM 643 O O . ALA A 1 84 ? -1.647 10.501 -12.178 1.00 88.88 84 ALA A O 1
ATOM 644 N N . SER A 1 85 ? -2.284 8.825 -13.531 1.00 89.31 85 SER A N 1
ATOM 645 C CA . SER A 1 85 ? -3.715 9.145 -13.471 1.00 89.31 85 SER A CA 1
ATOM 646 C C . SER A 1 85 ? -4.290 8.932 -12.068 1.00 89.31 85 SER A C 1
ATOM 648 O O . SER A 1 85 ? -4.956 9.826 -11.542 1.00 89.31 85 SER A O 1
ATOM 650 N N . LEU A 1 86 ? -3.975 7.797 -11.433 1.00 85.62 86 LEU A N 1
ATOM 651 C CA . LEU A 1 86 ? -4.366 7.515 -10.048 1.00 85.62 86 LEU A CA 1
ATOM 652 C C . LEU A 1 86 ? -3.780 8.550 -9.087 1.00 85.62 86 LEU A C 1
ATOM 654 O O . LEU A 1 86 ? -4.496 9.095 -8.250 1.00 85.62 86 LEU A O 1
ATOM 658 N N . TYR A 1 87 ? -2.493 8.864 -9.244 1.00 83.62 87 TYR A N 1
ATOM 659 C CA . TYR A 1 87 ? -1.827 9.874 -8.435 1.00 83.62 87 TYR A CA 1
ATOM 660 C C . TYR A 1 87 ? -2.510 11.233 -8.569 1.00 83.62 87 TYR A C 1
ATOM 662 O O . TYR A 1 87 ? -2.903 11.807 -7.562 1.00 83.62 87 TYR A O 1
ATOM 670 N N . SER A 1 88 ? -2.735 11.717 -9.793 1.00 82.56 88 SER A N 1
ATOM 671 C CA . SER A 1 88 ? -3.363 13.018 -10.052 1.00 82.56 88 SER A CA 1
ATOM 672 C C . SER A 1 88 ? -4.787 13.118 -9.495 1.00 82.56 88 SER A C 1
ATOM 674 O O . SER A 1 88 ? -5.127 14.126 -8.869 1.00 82.56 88 SER A O 1
ATOM 676 N N . GLY A 1 89 ? -5.601 12.070 -9.668 1.00 78.31 89 GLY A N 1
ATOM 677 C CA . GLY A 1 89 ? -6.974 12.041 -9.159 1.00 78.31 89 GLY A CA 1
ATOM 678 C C . GLY A 1 89 ? -7.037 12.161 -7.637 1.00 78.31 89 GLY A C 1
ATOM 679 O O . GLY A 1 89 ? -7.909 12.840 -7.098 1.00 78.31 89 GLY A O 1
ATOM 680 N N . VAL A 1 90 ? -6.070 11.561 -6.945 1.00 73.25 90 VAL A N 1
ATOM 681 C CA . VAL A 1 90 ? -6.001 11.593 -5.487 1.00 73.25 90 VAL A CA 1
ATOM 682 C C . VAL A 1 90 ? -5.319 12.880 -4.989 1.00 73.25 90 VAL A C 1
ATOM 684 O O . VAL A 1 90 ? -5.799 13.483 -4.031 1.00 73.25 90 VAL A O 1
ATOM 687 N N . PHE A 1 91 ? -4.257 13.351 -5.654 1.00 70.38 91 PHE A N 1
ATOM 688 C CA . PHE A 1 91 ? -3.364 14.424 -5.184 1.00 70.38 91 PHE A CA 1
ATOM 689 C C . PHE A 1 91 ? -4.074 15.754 -4.902 1.00 70.38 91 PHE A C 1
ATOM 691 O O . PHE A 1 91 ? -3.732 16.430 -3.937 1.00 70.38 91 PHE A O 1
ATOM 698 N N . SER A 1 92 ? -5.101 16.102 -5.685 1.00 72.69 92 SER A N 1
ATOM 699 C CA . SER A 1 92 ? -5.855 17.360 -5.523 1.00 72.69 92 SER A CA 1
ATOM 700 C C . SER A 1 92 ? -6.541 17.520 -4.160 1.00 72.69 92 SER A C 1
ATOM 702 O O . SER A 1 92 ? -6.772 18.643 -3.724 1.00 72.69 92 SER A O 1
ATOM 704 N N . ASN A 1 93 ? -6.843 16.413 -3.477 1.00 74.69 93 ASN A N 1
ATOM 705 C CA . ASN A 1 93 ? -7.514 16.403 -2.176 1.00 74.69 93 ASN A CA 1
ATOM 706 C C . ASN A 1 93 ? -6.787 15.516 -1.154 1.00 74.69 93 ASN A C 1
ATOM 708 O O . ASN A 1 93 ? -7.330 15.214 -0.092 1.00 74.69 93 ASN A O 1
ATOM 712 N N . LEU A 1 94 ? -5.575 15.051 -1.468 1.00 76.00 94 LEU A N 1
ATOM 713 C CA . LEU A 1 94 ? -4.921 14.002 -0.689 1.00 76.00 94 LEU A CA 1
ATOM 714 C C . LEU A 1 94 ? -4.557 14.469 0.720 1.00 76.00 94 LEU A C 1
ATOM 716 O O . LEU A 1 94 ? -4.684 13.692 1.656 1.00 76.00 94 LEU A O 1
ATOM 720 N N . GLU A 1 95 ? -4.186 15.736 0.901 1.00 77.69 95 GLU A N 1
ATOM 721 C CA . GLU A 1 95 ? -3.929 16.293 2.236 1.00 77.69 95 GLU A CA 1
ATOM 722 C C . GLU A 1 95 ? -5.180 16.239 3.124 1.00 77.69 95 GLU A C 1
ATOM 724 O O . GLU A 1 95 ? -5.106 15.801 4.272 1.00 77.69 95 GLU A O 1
ATOM 729 N N . VAL A 1 96 ? -6.344 16.584 2.563 1.00 83.12 96 VAL A N 1
ATOM 730 C CA . VAL A 1 96 ? -7.639 16.491 3.254 1.00 83.12 96 VAL A CA 1
ATOM 731 C C . VAL A 1 96 ? -7.969 15.032 3.568 1.00 83.12 96 VAL A C 1
ATOM 733 O O . VAL A 1 96 ? -8.348 14.712 4.693 1.00 83.12 96 VAL A O 1
ATOM 736 N N . TYR A 1 97 ? -7.784 14.121 2.608 1.00 83.31 97 TYR A N 1
ATOM 737 C CA . TYR A 1 97 ? -8.037 12.698 2.830 1.00 83.31 97 TYR A CA 1
ATOM 738 C C . TYR A 1 97 ? -7.113 12.093 3.891 1.00 83.31 97 TYR A C 1
ATOM 740 O O . TYR A 1 97 ? -7.591 11.330 4.725 1.00 83.31 97 TYR A O 1
ATOM 748 N N . LEU A 1 98 ? -5.819 12.426 3.903 1.00 83.19 98 LEU A N 1
ATOM 749 C CA . LEU A 1 98 ? -4.862 11.896 4.881 1.00 83.19 98 LEU A CA 1
ATOM 750 C C . LEU A 1 98 ? -5.163 12.377 6.302 1.00 83.19 98 LEU A C 1
ATOM 752 O O . LEU A 1 98 ? -5.077 11.581 7.240 1.00 83.19 98 LEU A O 1
ATOM 756 N N . ASP A 1 99 ? -5.568 13.636 6.465 1.00 87.31 99 ASP A N 1
ATOM 757 C CA . ASP A 1 99 ? -5.994 14.156 7.766 1.00 87.31 99 ASP A CA 1
ATOM 758 C C . ASP A 1 99 ? -7.275 13.464 8.262 1.00 87.31 99 ASP A C 1
ATOM 760 O O . ASP A 1 99 ? -7.344 12.986 9.401 1.00 87.31 99 ASP A O 1
ATOM 764 N N . VAL A 1 100 ? -8.258 13.292 7.370 1.00 90.62 100 VAL A N 1
ATOM 765 C CA . VAL A 1 100 ? -9.485 12.533 7.655 1.00 90.62 100 VAL A CA 1
ATOM 766 C C . VAL A 1 100 ? -9.161 11.086 8.028 1.00 90.62 100 VAL A C 1
ATOM 768 O O . VAL A 1 100 ? -9.692 10.581 9.014 1.00 90.62 100 VAL A O 1
ATOM 771 N N . ILE A 1 101 ? -8.262 10.423 7.299 1.00 92.25 101 ILE A N 1
ATOM 772 C CA . ILE A 1 101 ? -7.818 9.049 7.570 1.00 92.25 101 ILE A CA 1
ATOM 773 C C . ILE A 1 101 ? -7.147 8.956 8.947 1.00 92.25 101 ILE A C 1
ATOM 775 O O . ILE A 1 101 ? -7.455 8.047 9.718 1.00 92.25 101 ILE A O 1
ATOM 779 N N . SER A 1 102 ? -6.259 9.895 9.288 1.00 91.38 102 SER A N 1
ATOM 780 C CA . SER A 1 102 ? -5.587 9.940 10.594 1.00 91.38 102 SER A CA 1
ATOM 781 C C . SER A 1 102 ? -6.588 10.130 11.736 1.00 91.38 102 SER A C 1
ATOM 783 O O . SER A 1 102 ? -6.562 9.409 12.742 1.00 91.38 102 SER A O 1
ATOM 785 N N . THR A 1 103 ? -7.527 11.056 11.555 1.00 94.69 103 THR A N 1
ATOM 786 C CA . THR A 1 103 ? -8.591 11.345 12.518 1.00 94.69 103 THR A CA 1
ATOM 787 C C . THR A 1 103 ? -9.522 10.148 12.691 1.00 94.69 103 THR A C 1
ATOM 789 O O . THR A 1 103 ? -9.771 9.717 13.820 1.00 94.69 103 THR A O 1
ATOM 792 N N . LEU A 1 104 ? -9.977 9.547 11.590 1.00 95.81 104 LEU A N 1
ATOM 793 C CA . LEU A 1 104 ? -10.834 8.365 11.595 1.00 95.81 104 LEU A CA 1
ATOM 794 C C . LEU A 1 104 ? -10.132 7.175 12.255 1.00 95.81 104 LEU A C 1
ATOM 796 O O . LEU A 1 104 ? -10.732 6.480 13.071 1.00 95.81 104 LEU A O 1
ATOM 800 N N . ARG A 1 105 ? -8.841 6.973 11.978 1.00 95.62 105 ARG A N 1
ATOM 801 C CA . ARG A 1 105 ? -8.029 5.946 12.639 1.00 95.62 105 ARG A CA 1
ATOM 802 C C . ARG A 1 105 ? -7.976 6.151 14.148 1.00 95.62 105 ARG A C 1
ATOM 804 O O . ARG A 1 105 ? -8.152 5.198 14.909 1.00 95.62 105 ARG A O 1
ATOM 811 N N . ASN A 1 106 ? -7.739 7.382 14.594 1.00 95.06 106 ASN A N 1
ATOM 812 C CA . ASN A 1 106 ? -7.728 7.699 16.019 1.00 95.06 106 ASN A CA 1
ATOM 813 C C . ASN A 1 106 ? -9.093 7.445 16.660 1.00 95.06 106 ASN A C 1
ATOM 815 O O . ASN A 1 106 ? -9.152 6.827 17.724 1.00 95.06 106 ASN A O 1
ATOM 819 N N . PHE A 1 107 ? -10.171 7.847 15.986 1.00 95.31 107 PHE A N 1
ATOM 820 C CA . PHE A 1 107 ? -11.536 7.580 16.419 1.00 95.31 107 PHE A CA 1
ATOM 821 C C . PHE A 1 107 ? -11.807 6.080 16.560 1.00 95.31 107 PHE A C 1
ATOM 823 O O . PHE A 1 107 ? -12.213 5.648 17.634 1.00 95.31 107 PHE A O 1
ATOM 830 N N . VAL A 1 108 ? -11.522 5.275 15.531 1.00 94.94 108 VAL A N 1
ATOM 831 C CA . VAL A 1 108 ? -11.718 3.815 15.551 1.00 94.94 108 VAL A CA 1
ATOM 832 C C . VAL A 1 108 ? -10.952 3.176 16.707 1.00 94.94 108 VAL A C 1
ATOM 834 O O . VAL A 1 108 ? -11.510 2.375 17.457 1.00 94.94 108 VAL A O 1
ATOM 837 N N . ARG A 1 109 ? -9.688 3.572 16.911 1.00 94.38 109 ARG A N 1
ATOM 838 C CA . ARG A 1 109 ? -8.871 3.081 18.027 1.00 94.38 109 ARG A CA 1
ATOM 839 C C . ARG A 1 109 ? -9.518 3.393 19.377 1.00 94.38 109 ARG A C 1
ATOM 841 O O . ARG A 1 109 ? -9.649 2.498 20.207 1.00 94.38 109 ARG A O 1
ATOM 848 N N . MET A 1 110 ? -9.916 4.645 19.594 1.00 95.00 110 MET A N 1
ATOM 849 C CA . MET A 1 110 ? -10.532 5.078 20.851 1.00 95.00 110 MET A CA 1
ATOM 850 C C . MET A 1 110 ? -11.904 4.434 21.070 1.00 95.00 110 MET A C 1
ATOM 852 O O . MET A 1 110 ? -12.222 4.039 22.189 1.00 95.00 110 MET A O 1
ATOM 856 N N . PHE A 1 111 ? -12.702 4.290 20.012 1.00 93.56 111 PHE A N 1
ATOM 857 C CA . PHE A 1 111 ? -14.008 3.643 20.058 1.00 93.56 111 PHE A CA 1
ATOM 858 C C . PHE A 1 111 ? -13.882 2.179 20.480 1.00 93.56 111 PHE A C 1
ATOM 860 O O . PHE A 1 111 ? -14.538 1.760 21.432 1.00 93.56 111 PHE A O 1
ATOM 867 N N . ASN A 1 112 ? -12.994 1.421 19.832 1.00 91.62 112 ASN A N 1
ATOM 868 C CA . ASN A 1 112 ? -12.775 0.011 20.147 1.00 91.62 112 ASN A CA 1
ATOM 869 C C . ASN A 1 112 ? -12.273 -0.166 21.588 1.00 91.62 112 ASN A C 1
ATOM 871 O O . ASN A 1 112 ? -12.749 -1.042 22.307 1.00 91.62 112 ASN A O 1
ATOM 875 N N . GLN A 1 113 ? -11.366 0.705 22.045 1.00 92.88 113 GLN A N 1
ATOM 876 C CA . GLN A 1 113 ? -10.902 0.715 23.436 1.00 92.88 113 GLN A CA 1
ATOM 877 C C . GLN A 1 113 ? -12.045 0.983 24.422 1.00 92.88 113 GLN A C 1
ATOM 879 O O . GLN A 1 113 ? -12.203 0.250 25.397 1.00 92.88 113 GLN A O 1
ATOM 884 N N . ALA A 1 114 ? -12.869 1.999 24.158 1.00 91.19 114 ALA A N 1
ATOM 885 C CA . ALA A 1 114 ? -14.018 2.317 24.998 1.00 91.19 114 ALA A CA 1
ATOM 886 C C . ALA A 1 114 ? -15.058 1.188 25.000 1.00 91.19 114 ALA A C 1
ATOM 888 O O . ALA A 1 114 ? -15.681 0.936 26.027 1.00 91.19 114 ALA A O 1
ATOM 889 N N . HIS A 1 115 ? -15.251 0.496 23.875 1.00 89.25 115 HIS A N 1
ATOM 890 C CA . HIS A 1 115 ? -16.160 -0.641 23.789 1.00 89.25 115 HIS A CA 1
ATOM 891 C C . HIS A 1 115 ? -15.692 -1.807 24.670 1.00 89.25 115 HIS A C 1
ATOM 893 O O . HIS A 1 115 ? -16.464 -2.272 25.507 1.00 89.25 115 HIS A O 1
ATOM 899 N N . VAL A 1 116 ? -14.419 -2.203 24.562 1.00 90.38 116 VAL A N 1
ATOM 900 C CA . VAL A 1 116 ? -13.823 -3.243 25.420 1.00 90.38 116 VAL A CA 1
ATOM 901 C C . VAL A 1 116 ? -13.954 -2.877 26.900 1.00 90.38 116 VAL A C 1
ATOM 903 O O . VAL A 1 116 ? -14.373 -3.704 27.709 1.00 90.38 116 VAL A O 1
ATOM 906 N N . GLU A 1 117 ? -13.652 -1.628 27.255 1.00 91.38 117 GLU A N 1
ATOM 907 C CA . GLU A 1 117 ? -13.745 -1.162 28.639 1.00 91.38 117 GLU A CA 1
ATOM 908 C C . GLU A 1 117 ? -15.191 -1.148 29.161 1.00 91.38 117 GLU A C 1
ATOM 910 O O . GLU A 1 117 ? -15.445 -1.550 30.297 1.00 91.38 117 GLU A O 1
ATOM 915 N N . ASN A 1 118 ? -16.160 -0.759 28.327 1.00 89.31 118 ASN A N 1
ATOM 916 C CA . ASN A 1 118 ? -17.577 -0.815 28.689 1.00 89.31 118 ASN A CA 1
ATOM 917 C C . ASN A 1 118 ? -18.040 -2.256 28.951 1.00 89.31 118 ASN A C 1
ATOM 919 O O . ASN A 1 118 ? -18.759 -2.482 29.924 1.00 89.31 118 ASN A O 1
ATOM 923 N N . CYS A 1 119 ? -17.614 -3.223 28.130 1.00 88.06 119 CYS A N 1
ATOM 924 C CA . CYS A 1 119 ? -17.921 -4.640 28.342 1.00 88.06 119 CYS A CA 1
ATOM 925 C C . CYS A 1 119 ? -17.326 -5.146 29.663 1.00 88.06 119 CYS A C 1
ATOM 927 O O . CYS A 1 119 ? -18.039 -5.722 30.483 1.00 88.06 119 CYS A O 1
ATOM 929 N N . ARG A 1 120 ? -16.050 -4.835 29.927 1.00 90.88 120 ARG A N 1
ATOM 930 C CA . ARG A 1 120 ? -15.365 -5.184 31.182 1.00 90.88 120 ARG A CA 1
ATOM 931 C C . ARG A 1 120 ? -16.090 -4.620 32.411 1.00 90.88 120 ARG A C 1
ATOM 933 O O . ARG A 1 120 ? -16.240 -5.304 33.424 1.00 90.88 120 ARG A O 1
ATOM 940 N N . GLN A 1 121 ? -16.535 -3.366 32.340 1.00 89.62 121 GLN A N 1
ATOM 941 C CA . GLN A 1 121 ? -17.262 -2.717 33.429 1.00 89.62 121 GLN A CA 1
ATOM 942 C C . GLN A 1 121 ? -18.638 -3.360 33.659 1.00 89.62 121 GLN A C 1
ATOM 944 O O . GLN A 1 121 ? -19.008 -3.602 34.810 1.00 89.62 121 GLN A O 1
ATOM 949 N N . LEU A 1 122 ? -19.363 -3.688 32.585 1.00 87.06 122 LEU A N 1
ATOM 950 C CA . LEU A 1 122 ? -20.655 -4.369 32.661 1.00 87.06 122 LEU A CA 1
ATOM 951 C C . LEU A 1 122 ? -20.527 -5.753 33.311 1.00 87.06 122 LEU A C 1
ATOM 953 O O . LEU A 1 122 ? -21.313 -6.094 34.196 1.00 87.06 122 LEU A O 1
ATOM 957 N N . GLU A 1 123 ? -19.511 -6.535 32.941 1.00 88.50 123 GLU A N 1
ATOM 958 C CA . GLU A 1 123 ? -19.242 -7.843 33.553 1.00 88.50 123 GLU A CA 1
ATOM 959 C C . GLU A 1 123 ? -19.013 -7.729 35.069 1.00 88.50 123 GLU A C 1
ATOM 961 O O . GLU A 1 123 ? -19.574 -8.500 35.855 1.00 88.50 123 GLU A O 1
ATOM 966 N N . LEU A 1 124 ? -18.235 -6.730 35.503 1.00 89.81 124 LEU A N 1
ATOM 967 C CA . LEU A 1 124 ? -17.978 -6.480 36.923 1.00 89.81 124 LEU A CA 1
ATOM 968 C C . LEU A 1 124 ? -19.233 -6.054 37.691 1.00 89.81 124 LEU A C 1
ATOM 970 O O . LEU A 1 124 ? -19.431 -6.494 38.826 1.00 89.81 124 LEU A O 1
ATOM 974 N N . GLU A 1 125 ? -20.068 -5.197 37.105 1.00 89.38 125 GLU A N 1
ATOM 975 C CA . GLU A 1 125 ? -21.333 -4.762 37.706 1.00 89.38 125 GLU A CA 1
ATOM 976 C C . GLU A 1 125 ? -22.311 -5.931 37.841 1.00 89.38 125 GLU A C 1
ATOM 978 O O . GLU A 1 125 ? -22.871 -6.143 38.919 1.00 89.38 125 GLU A O 1
ATOM 983 N N . THR A 1 126 ? -22.432 -6.753 36.798 1.00 87.38 126 THR A N 1
ATOM 984 C CA . THR A 1 126 ? -23.313 -7.929 36.788 1.00 87.38 126 THR A CA 1
ATOM 985 C C . THR A 1 126 ? -22.875 -8.959 37.833 1.00 87.38 126 THR A C 1
ATOM 987 O O . THR A 1 126 ? -23.702 -9.490 38.576 1.00 87.38 126 THR A O 1
ATOM 990 N N . LYS A 1 127 ? -21.562 -9.192 37.972 1.00 90.88 127 LYS A N 1
ATOM 991 C CA . LYS A 1 127 ? -21.013 -10.091 38.997 1.00 90.88 127 LYS A CA 1
ATOM 992 C C . LYS A 1 127 ? -21.297 -9.593 40.416 1.00 90.88 127 LYS A C 1
ATOM 994 O O . LYS A 1 127 ? -21.747 -10.369 41.256 1.00 90.88 127 LYS A O 1
ATOM 999 N N . LYS A 1 128 ? -21.081 -8.301 40.682 1.00 90.06 128 LYS A N 1
ATOM 1000 C CA . LYS A 1 128 ? -21.370 -7.693 41.993 1.00 90.06 128 LYS A CA 1
ATOM 1001 C C . LYS A 1 128 ? -22.859 -7.743 42.331 1.00 90.06 128 LYS A C 1
ATOM 1003 O O . LYS A 1 128 ? -23.212 -8.032 43.474 1.00 90.06 128 LYS A O 1
ATOM 1008 N N . ALA A 1 129 ? -23.726 -7.483 41.353 1.00 87.06 129 ALA A N 1
ATOM 1009 C CA . ALA A 1 129 ? -25.171 -7.580 41.529 1.00 87.06 129 ALA A CA 1
ATOM 1010 C C . ALA A 1 129 ? -25.575 -9.009 41.928 1.00 87.06 129 ALA A C 1
ATOM 1012 O O . ALA A 1 129 ? -26.209 -9.184 42.970 1.00 87.06 129 ALA A O 1
ATOM 1013 N N . ALA A 1 130 ? -25.096 -10.019 41.194 1.00 88.50 130 ALA A N 1
ATOM 1014 C CA . ALA A 1 130 ? -25.363 -11.427 41.484 1.00 88.50 130 ALA A CA 1
ATOM 1015 C C . ALA A 1 130 ? -24.841 -11.868 42.867 1.00 88.50 130 ALA A C 1
ATOM 1017 O O . ALA A 1 130 ? -25.536 -12.571 43.601 1.00 88.50 130 ALA A O 1
ATOM 1018 N N . GLU A 1 131 ? -23.640 -11.435 43.265 1.00 88.50 131 GLU A N 1
ATOM 1019 C CA . GLU A 1 131 ? -23.095 -11.701 44.606 1.00 88.50 131 GLU A CA 1
ATOM 1020 C C . GLU A 1 131 ? -23.954 -11.058 45.708 1.00 88.50 131 GLU A C 1
ATOM 1022 O O . GLU A 1 131 ? -24.254 -11.701 46.718 1.00 88.50 131 GLU A O 1
ATOM 1027 N N . SER A 1 132 ? -24.408 -9.818 45.502 1.00 84.19 132 SER A N 1
ATOM 1028 C CA . SER A 1 132 ? -25.264 -9.111 46.460 1.00 84.19 132 SER A CA 1
ATOM 1029 C C . SER A 1 132 ? -26.646 -9.758 46.614 1.00 84.19 132 SER A C 1
ATOM 1031 O O . SER A 1 132 ? -27.160 -9.857 47.730 1.00 84.19 132 SER A O 1
ATOM 1033 N N . GLU A 1 133 ? -27.236 -10.246 45.521 1.00 83.31 133 GLU A N 1
ATOM 1034 C CA . GLU A 1 133 ? -28.511 -10.967 45.543 1.00 83.31 133 GLU A CA 1
ATOM 1035 C C . GLU A 1 133 ? -28.380 -12.306 46.263 1.00 83.31 133 GLU A C 1
ATOM 1037 O O . GLU A 1 133 ? -29.222 -12.642 47.099 1.00 83.31 133 GLU A O 1
ATOM 1042 N N . LYS A 1 134 ? -27.283 -13.034 46.026 1.00 85.75 134 LYS A N 1
ATOM 1043 C CA . LYS A 1 134 ? -27.007 -14.308 46.696 1.00 85.75 134 LYS A CA 1
ATOM 1044 C C . LYS A 1 134 ? -26.895 -14.137 48.214 1.00 85.75 134 LYS A C 1
ATOM 1046 O O . LYS A 1 134 ? -27.513 -14.891 48.964 1.00 85.75 134 LYS A O 1
ATOM 1051 N N . LEU A 1 135 ? -26.192 -13.096 48.670 1.00 85.00 135 LEU A N 1
ATOM 1052 C CA . LEU A 1 135 ? -26.082 -12.760 50.095 1.00 85.00 135 LEU A CA 1
ATOM 1053 C C . LEU A 1 135 ? -27.439 -12.392 50.717 1.00 85.00 135 LEU A C 1
ATOM 1055 O O . LEU A 1 135 ? -27.735 -12.820 51.834 1.00 85.00 135 LEU A O 1
ATOM 1059 N N . LYS A 1 136 ? -28.286 -11.639 50.001 1.00 81.75 136 LYS A N 1
ATOM 1060 C CA . LYS A 1 136 ? -29.644 -11.291 50.458 1.00 81.75 136 LYS A CA 1
ATOM 1061 C C . LYS A 1 136 ? -30.551 -12.519 50.553 1.00 81.75 136 LYS A C 1
ATOM 1063 O O . LYS A 1 136 ? -31.260 -12.676 51.547 1.00 81.75 136 LYS A O 1
ATOM 1068 N N . MET A 1 137 ? -30.503 -13.411 49.564 1.00 76.94 137 MET A N 1
ATOM 1069 C CA . MET A 1 137 ? -31.248 -14.673 49.588 1.00 76.94 137 MET A CA 1
ATOM 1070 C C . MET A 1 137 ? -30.802 -15.583 50.738 1.00 76.94 137 MET A C 1
ATOM 1072 O O . MET A 1 137 ? -31.645 -16.138 51.446 1.00 76.94 137 MET A O 1
ATOM 1076 N N . ASP A 1 138 ? -29.495 -15.709 50.970 1.00 76.44 138 ASP A N 1
ATOM 1077 C CA . ASP A 1 138 ? -28.957 -16.515 52.069 1.00 76.44 138 ASP A CA 1
ATOM 1078 C C . ASP A 1 138 ? -29.317 -15.936 53.447 1.00 76.44 138 ASP A C 1
ATOM 1080 O O . ASP A 1 138 ? -29.613 -16.691 54.381 1.00 76.44 138 ASP A O 1
ATOM 1084 N N . ALA A 1 139 ? -29.350 -14.606 53.580 1.00 76.19 139 ALA A N 1
ATOM 1085 C CA . ALA A 1 139 ? -29.813 -13.928 54.788 1.00 76.19 139 ALA A CA 1
ATOM 1086 C C . ALA A 1 139 ? -31.308 -14.186 55.048 1.00 76.19 139 ALA A C 1
ATOM 1088 O O . ALA A 1 139 ? -31.671 -14.631 56.140 1.00 76.19 139 ALA A O 1
ATOM 1089 N N . SER A 1 140 ? -32.157 -14.016 54.030 1.00 73.56 140 SER A N 1
ATOM 1090 C CA . SER A 1 140 ? -33.604 -14.258 54.128 1.00 73.56 140 SER A CA 1
ATOM 1091 C C . SER A 1 140 ? -33.930 -15.729 54.437 1.00 73.56 140 SER A C 1
ATOM 1093 O O . SER A 1 140 ? -34.791 -16.035 55.266 1.00 73.56 140 SER A O 1
ATOM 1095 N N . ARG A 1 141 ? -33.162 -16.676 53.877 1.00 73.62 141 ARG A N 1
ATOM 1096 C CA . ARG A 1 141 ? -33.297 -18.111 54.179 1.00 73.62 141 ARG A CA 1
ATOM 1097 C C . ARG A 1 141 ? -32.922 -18.449 55.625 1.00 73.62 141 ARG A C 1
ATOM 1099 O O . ARG A 1 141 ? -33.563 -19.305 56.239 1.00 73.62 141 ARG A O 1
ATOM 1106 N N . LYS A 1 142 ? -31.891 -17.804 56.181 1.00 72.31 142 LYS A N 1
ATOM 1107 C CA . LYS A 1 142 ? -31.506 -17.958 57.596 1.00 72.31 142 LYS A CA 1
ATOM 1108 C C . LYS A 1 142 ? -32.540 -17.345 58.541 1.00 72.31 142 LYS A C 1
ATOM 1110 O O . LYS A 1 142 ? -32.751 -17.876 59.628 1.00 72.31 142 LYS A O 1
ATOM 1115 N N . GLU A 1 143 ? -33.193 -16.261 58.141 1.00 68.62 143 GLU A N 1
ATOM 1116 C CA . GLU A 1 143 ? -34.261 -15.619 58.911 1.00 68.62 143 GLU A CA 1
ATOM 1117 C C . GLU A 1 143 ? -35.548 -16.458 58.934 1.00 68.62 143 GLU A C 1
ATOM 1119 O O . GLU A 1 143 ? -36.046 -16.765 60.016 1.00 68.62 143 GLU A O 1
ATOM 1124 N N . SER A 1 144 ? -35.995 -16.974 57.781 1.00 69.38 144 SER A N 1
ATOM 1125 C CA . SER A 1 144 ? -37.130 -17.915 57.708 1.00 69.38 144 SER A CA 1
ATOM 1126 C C . SER A 1 144 ? -36.919 -19.178 58.552 1.00 69.38 144 SER A C 1
ATOM 1128 O O . SER A 1 144 ? -37.839 -19.641 59.222 1.00 69.38 144 SER A O 1
ATOM 1130 N N . LYS A 1 145 ? -35.697 -19.730 58.584 1.00 65.25 145 LYS A N 1
ATOM 1131 C CA . LYS A 1 145 ? -35.382 -20.891 59.437 1.00 65.25 145 LYS A CA 1
ATOM 1132 C C . LYS A 1 145 ? -35.427 -20.574 60.934 1.00 65.25 145 LYS A C 1
ATOM 1134 O O . LYS A 1 145 ? -35.812 -21.443 61.708 1.00 65.25 145 LYS A O 1
ATOM 1139 N N . ARG A 1 146 ? -35.053 -19.355 61.344 1.00 60.19 146 ARG A N 1
ATOM 1140 C CA . ARG A 1 146 ? -35.121 -18.920 62.751 1.00 60.19 146 ARG A CA 1
ATOM 1141 C C . ARG A 1 146 ? -36.557 -18.682 63.217 1.00 60.19 146 ARG A C 1
ATOM 1143 O O . ARG A 1 146 ? -36.859 -18.964 64.369 1.00 60.19 146 ARG A O 1
ATOM 1150 N N . HIS A 1 147 ? -37.444 -18.230 62.332 1.00 56.28 147 HIS A N 1
ATOM 1151 C CA . HIS A 1 147 ? -38.858 -18.020 62.662 1.00 56.28 147 HIS A CA 1
ATOM 1152 C C . HIS A 1 147 ? -39.653 -19.331 62.814 1.00 56.28 147 HIS A C 1
ATOM 1154 O O . HIS A 1 147 ? -40.618 -19.378 63.567 1.00 56.28 147 HIS A O 1
ATOM 1160 N N . LEU A 1 148 ? -39.213 -20.417 62.166 1.00 58.44 148 LEU A N 1
ATOM 1161 C CA . LEU A 1 148 ? -39.801 -21.758 62.309 1.00 58.44 148 LEU A CA 1
ATOM 1162 C C . LEU A 1 148 ? -39.320 -22.524 63.562 1.00 58.44 148 LEU A C 1
ATOM 1164 O O . LEU A 1 148 ? -39.829 -23.606 63.837 1.00 58.44 148 LEU A O 1
ATOM 1168 N N . GLN A 1 149 ? -38.338 -21.999 64.307 1.00 56.72 149 GLN A N 1
ATOM 1169 C CA . GLN A 1 149 ? -37.707 -22.664 65.460 1.00 56.72 149 GLN A CA 1
ATOM 1170 C C . GLN A 1 149 ? -38.058 -22.033 66.821 1.00 56.72 149 GLN A C 1
ATOM 1172 O O . GLN A 1 149 ? -37.304 -22.195 67.780 1.00 56.72 149 GLN A O 1
ATOM 1177 N N . THR A 1 150 ? -39.180 -21.322 66.960 1.00 46.22 150 THR A N 1
ATOM 1178 C CA . THR A 1 150 ? -39.635 -20.883 68.289 1.00 46.22 150 THR A CA 1
ATOM 1179 C C . THR A 1 150 ? -40.157 -22.082 69.099 1.00 46.22 150 THR A C 1
ATOM 1181 O O . THR A 1 150 ? -41.088 -22.759 68.661 1.00 46.22 150 THR A O 1
ATOM 1184 N N . PRO A 1 151 ? -39.589 -22.385 70.284 1.00 50.25 151 PRO A N 1
ATOM 1185 C CA . PRO A 1 151 ? -40.100 -23.455 71.133 1.00 50.25 151 PRO A CA 1
ATOM 1186 C C . PRO A 1 151 ? -41.444 -23.033 71.736 1.00 50.25 151 PRO A C 1
ATOM 1188 O O . PRO A 1 151 ? -41.527 -22.003 72.406 1.00 50.25 151 PRO A O 1
ATOM 1191 N N . ILE A 1 152 ? -42.493 -23.834 71.529 1.00 50.88 152 ILE A N 1
ATOM 1192 C CA . ILE A 1 152 ? -43.747 -23.716 72.281 1.00 50.88 152 ILE A CA 1
ATOM 1193 C C . ILE A 1 152 ? -43.410 -24.028 73.741 1.00 50.88 152 ILE A C 1
ATOM 1195 O O . ILE A 1 152 ? -43.197 -25.182 74.109 1.00 50.88 152 ILE A O 1
ATOM 1199 N N . HIS A 1 153 ? -43.305 -22.992 74.570 1.00 49.09 153 HIS A N 1
ATOM 1200 C CA . HIS A 1 153 ? -43.098 -23.164 75.998 1.00 49.09 153 HIS A CA 1
ATOM 1201 C C . HIS A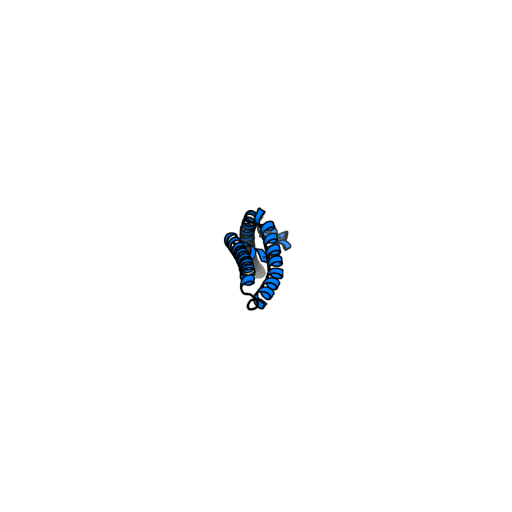 1 153 ? -44.426 -23.588 76.634 1.00 49.09 153 HIS A C 1
ATOM 1203 O O . HIS A 1 153 ? -45.290 -22.763 76.925 1.00 49.09 153 HIS A O 1
ATOM 1209 N N . THR A 1 154 ? -44.611 -24.894 76.827 1.00 46.16 154 THR A N 1
ATOM 1210 C CA . THR A 1 154 ? -45.649 -25.425 77.713 1.00 46.16 154 THR A CA 1
ATOM 1211 C C . THR A 1 154 ? -45.251 -25.114 79.151 1.00 46.16 154 THR A C 1
ATOM 1213 O O . THR A 1 154 ? -44.386 -25.778 79.724 1.00 46.16 154 THR A O 1
ATOM 1216 N N . GLY A 1 155 ? -45.853 -24.065 79.712 1.00 42.97 155 GLY A N 1
ATOM 1217 C CA . GLY A 1 155 ? -45.791 -23.772 81.138 1.00 42.97 155 GLY A CA 1
ATOM 1218 C C . GLY A 1 155 ? -46.506 -24.870 81.917 1.00 42.97 155 GLY A C 1
ATOM 1219 O O . GLY A 1 155 ? -47.669 -25.161 81.644 1.00 42.97 155 GLY A O 1
ATOM 1220 N N . ASN A 1 156 ? -45.809 -25.480 82.873 1.00 42.25 156 ASN A N 1
ATOM 1221 C CA . ASN A 1 156 ? -46.421 -26.422 83.796 1.00 42.25 156 ASN A CA 1
ATOM 1222 C C . ASN A 1 156 ? -46.678 -25.711 85.126 1.00 42.25 156 ASN A C 1
ATOM 1224 O O . ASN A 1 156 ? -45.750 -25.296 85.817 1.00 42.25 156 ASN A O 1
ATOM 1228 N N . VAL A 1 157 ? -47.961 -25.555 85.444 1.00 46.31 157 VAL A N 1
ATOM 1229 C CA . VAL A 1 157 ? -48.468 -25.153 86.755 1.00 46.31 157 VAL A CA 1
ATOM 1230 C C . VAL A 1 157 ? -48.538 -26.407 87.622 1.00 46.31 157 VAL A C 1
ATOM 1232 O O . VAL A 1 157 ? -49.399 -27.246 87.364 1.00 46.31 157 VAL A O 1
ATOM 1235 N N . LYS A 1 158 ? -47.657 -26.534 88.619 1.00 42.22 158 LYS A N 1
ATOM 1236 C CA . LYS A 1 158 ? -47.996 -26.716 90.046 1.00 42.22 158 LYS A CA 1
ATOM 1237 C C . LYS A 1 158 ? -46.743 -26.888 90.895 1.00 42.22 158 LYS A C 1
ATOM 1239 O O . LYS A 1 158 ? -45.872 -27.684 90.487 1.00 42.22 158 LYS A O 1
#

Foldseek 3Di:
DAVVCCCVPPVVCLVVVVVVVCLVVLLPDDPVVLVVVLVVLVVVLVVLVVVLVVCVVVPPVCVVVNVVSVVVNVVSVVVNVVVVVVCVVCVVCVVVVNVVSNVVVVVSVVSNVSNVVVVVVVVVVVVVVVVVVVVVVVVVVVVVVVVVPDDPDPDDDD

Organism: Quercus suber (NCBI:txid58331)

InterPro domains:
  IPR015425 Formin, FH2 domain [PF02181] (5-95)
  IPR015425 Formin, FH2 domain [PS51444] (1-148)
  IPR042201 Formin, FH2 domain superfamily [G3DSA:1.20.58.2220] (3-147)
  IPR051144 Formin homology domain-containing protein [PTHR45733] (5-144)

pLDDT: mean 85.19, std 13.49, range [42.22, 97.25]

Radius of gyration: 37.58 Å; Cα contacts (8 Å, |Δi|>4): 44; chains: 1; bounding box: 75×44×125 Å